Protein AF-A0A7X6N1G1-F1 (afdb_monomer_lite)

InterPro domains:
  IPR012823 Flagellar export FliJ [PF02050] (6-142)
  IPR053716 Flagellar assembly and chemotaxis effector [G3DSA:1.10.287.1700] (1-142)

Foldseek 3Di:
DDDDDDDPCPVVLVVLVVQLVVLVVQLVVLVVQLVVLVVVLVVLVVVLVVLVVDDDPDPVVVVVSVVVNVVSVVVNVVSVVVSVVSVVSNVVSVVSSVVSVVVSVVVVVVVVVSVVVVVVVVVVVVVVVVVVVVVVVVVVVVVPPD

Secondary structure (DSSP, 8-state):
-PPPP--TTHHHHHHHHHHHHHHHHHHHHHHHHHHHHHHHHHHHHHHHHHHHHS----HHHHHHHHHHHHHHHHHHHHHHHHHHHHHHHHHHHHHHHHHHHHHHHHHHHHHHHHHHHHHHHHHHHHHHHHHHHHHHHHHHHHHT--

Organism: NCBI:txid1070421

Radius of gyration: 34.79 Å; chains: 1; bounding box: 77×27×103 Å

pLDDT: mean 90.86, std 9.77, range [42.62, 98.31]

Sequence (146 aa):
MMQKFKFELASLLEFRQQEEQNAKQAYALAQQAVIQADRATTELLNEKHAIFEYASKSVELLQAQRRYLIDIENQLTTLGLQKRQRELAVKEAQQVLRNTQQARQVIEKLYAKKFAEYQAEVKRTEQIFLDEVGTQNYLRRQVGSY

Structure (mmCIF, N/CA/C/O backbone):
data_AF-A0A7X6N1G1-F1
#
_entry.id   AF-A0A7X6N1G1-F1
#
loop_
_atom_site.group_PDB
_atom_site.id
_atom_site.type_symbol
_atom_site.label_atom_id
_atom_site.label_alt_id
_atom_site.label_comp_id
_atom_site.label_asym_id
_atom_site.label_entity_id
_atom_site.label_seq_id
_atom_site.pdbx_PDB_ins_code
_atom_site.Cartn_x
_atom_site.Cartn_y
_atom_site.Cartn_z
_atom_site.occupancy
_atom_site.B_iso_or_equiv
_atom_site.auth_seq_id
_atom_site.auth_comp_id
_atom_site.auth_asym_id
_atom_site.auth_atom_id
_atom_site.pdbx_PDB_model_num
ATOM 1 N N . MET A 1 1 ? -37.735 -2.750 29.585 1.00 49.38 1 MET A N 1
ATOM 2 C CA . MET A 1 1 ? -36.841 -3.242 28.511 1.00 49.38 1 MET A CA 1
ATOM 3 C C . MET A 1 1 ? -35.625 -2.331 28.483 1.00 49.38 1 MET A C 1
ATOM 5 O O . MET A 1 1 ? -35.818 -1.128 28.360 1.00 49.38 1 MET A O 1
ATOM 9 N N . MET A 1 2 ? -34.413 -2.855 28.678 1.00 63.66 2 MET A N 1
ATOM 10 C CA . MET A 1 2 ? -33.197 -2.037 28.591 1.00 63.66 2 MET A CA 1
ATOM 11 C C . MET A 1 2 ? -33.003 -1.484 27.181 1.00 63.66 2 MET A C 1
ATOM 13 O O . MET A 1 2 ? -33.290 -2.165 26.194 1.00 63.66 2 MET A O 1
ATOM 17 N N . GLN A 1 3 ? -32.502 -0.254 27.087 1.00 72.25 3 GLN A N 1
ATOM 18 C CA . GLN A 1 3 ? -32.135 0.329 25.802 1.00 72.25 3 GLN A CA 1
ATOM 19 C C . GLN A 1 3 ? -30.929 -0.415 25.219 1.00 72.25 3 GLN A C 1
ATOM 21 O O . GLN A 1 3 ? -29.972 -0.722 25.930 1.00 72.25 3 GLN A O 1
ATOM 26 N N . LYS A 1 4 ? -30.982 -0.712 23.917 1.00 83.25 4 LYS A N 1
ATOM 27 C CA . LYS A 1 4 ? -29.862 -1.306 23.176 1.00 83.25 4 LYS A CA 1
ATOM 28 C C . LYS A 1 4 ? -28.694 -0.318 23.129 1.00 83.25 4 LYS A C 1
ATOM 30 O O . LYS A 1 4 ? -28.918 0.885 23.004 1.00 83.25 4 LYS A O 1
ATOM 35 N N . PHE A 1 5 ? -27.464 -0.824 23.179 1.00 88.62 5 PHE A N 1
ATOM 36 C CA . PHE A 1 5 ? -26.272 0.002 22.997 1.00 88.62 5 PHE A CA 1
ATOM 37 C C . PHE A 1 5 ? -26.317 0.737 21.652 1.00 88.62 5 PHE A C 1
ATOM 39 O O . PHE A 1 5 ? -26.502 0.116 20.603 1.00 88.62 5 PHE A O 1
ATOM 46 N N . LYS A 1 6 ? -26.121 2.055 21.684 1.00 88.00 6 LYS A N 1
ATOM 47 C CA . LYS A 1 6 ? -26.006 2.899 20.496 1.00 88.00 6 LYS A CA 1
ATOM 48 C C . LYS A 1 6 ? -24.698 3.668 20.582 1.00 88.00 6 LYS A C 1
ATOM 50 O O . LYS A 1 6 ? -24.497 4.447 21.508 1.00 88.00 6 LYS A O 1
ATOM 55 N N . PHE A 1 7 ? -23.819 3.454 19.610 1.00 92.25 7 PHE A N 1
ATOM 56 C CA . PHE A 1 7 ? -22.577 4.206 19.522 1.00 92.25 7 PHE A CA 1
ATOM 57 C C . PHE A 1 7 ? -22.785 5.469 18.689 1.00 92.25 7 PHE A C 1
ATOM 59 O O . PHE A 1 7 ? -23.120 5.398 17.510 1.00 92.25 7 PHE A O 1
ATOM 66 N N . GLU A 1 8 ? -22.582 6.629 19.305 1.00 91.44 8 GLU A N 1
ATOM 67 C CA . GLU A 1 8 ? -22.826 7.933 18.674 1.00 91.44 8 GLU A CA 1
ATOM 68 C C . GLU A 1 8 ? -21.919 8.189 17.465 1.00 91.44 8 GLU A C 1
ATOM 70 O O . GLU A 1 8 ? -22.325 8.855 16.518 1.00 91.44 8 GLU A O 1
ATOM 75 N N . LEU A 1 9 ? -20.717 7.605 17.458 1.00 93.38 9 LEU A N 1
ATOM 76 C CA . LEU A 1 9 ? -19.734 7.753 16.383 1.00 93.38 9 LEU A CA 1
ATOM 77 C C . LEU A 1 9 ? -19.744 6.570 15.398 1.00 93.38 9 LEU A C 1
ATOM 79 O O . LEU A 1 9 ? -18.741 6.324 14.732 1.00 93.38 9 LEU A O 1
ATOM 83 N N . ALA A 1 10 ? -20.847 5.818 15.303 1.00 92.25 10 ALA A N 1
ATOM 84 C CA . ALA A 1 10 ? -20.944 4.663 14.403 1.00 92.25 10 ALA A CA 1
ATOM 85 C C . ALA A 1 10 ? -20.754 5.052 12.927 1.00 92.25 10 ALA A C 1
ATOM 87 O O . ALA A 1 10 ? -19.933 4.451 12.241 1.00 92.25 10 ALA A O 1
ATOM 88 N N . SER A 1 11 ? -21.416 6.118 12.470 1.00 94.75 11 SER A N 1
ATOM 89 C CA . SER A 1 11 ? -21.263 6.630 11.100 1.00 94.75 11 SER A CA 1
ATOM 90 C C . SER A 1 11 ? -19.839 7.112 10.810 1.00 94.75 11 SER A C 1
ATOM 92 O O . SER A 1 11 ? -19.311 6.903 9.720 1.00 94.75 11 SER A O 1
ATOM 94 N N . LEU A 1 12 ? -19.183 7.725 11.799 1.00 95.00 12 LEU A N 1
ATOM 95 C CA . LEU A 1 12 ? -17.785 8.130 11.682 1.00 95.00 12 LEU A CA 1
ATOM 96 C C . LEU A 1 12 ? -16.860 6.910 11.585 1.00 95.00 12 LEU A C 1
ATOM 98 O O . LEU A 1 12 ? -15.915 6.933 10.803 1.00 95.00 12 LEU A O 1
ATOM 102 N N . LEU A 1 13 ? -17.119 5.850 12.354 1.00 94.12 13 LEU A N 1
ATOM 103 C CA . LEU A 1 13 ? -16.348 4.609 12.283 1.00 94.12 13 LEU A CA 1
ATOM 104 C C . LEU A 1 13 ? -16.464 3.957 10.899 1.00 94.12 13 LEU A C 1
ATOM 106 O O . LEU A 1 13 ? -15.439 3.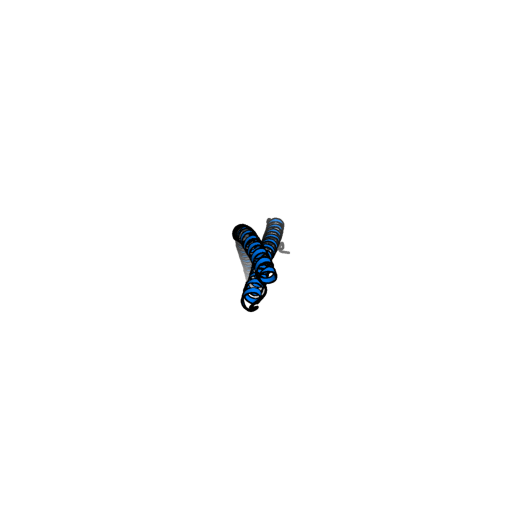607 10.317 1.00 94.12 13 LEU A O 1
ATOM 110 N N . GLU A 1 14 ? -17.67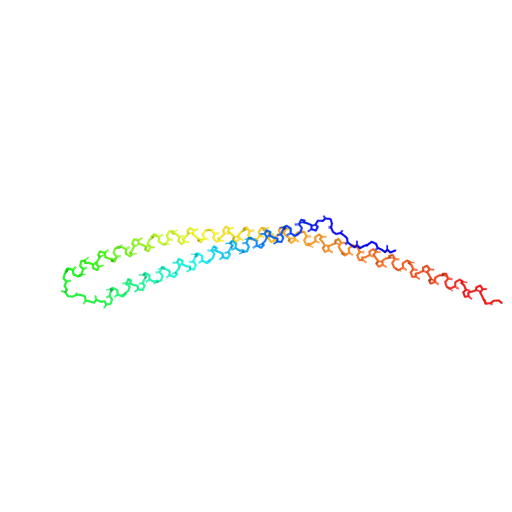9 3.856 10.358 1.00 95.38 14 GLU A N 1
ATOM 111 C CA . GLU A 1 14 ? -17.931 3.344 9.003 1.00 95.38 14 GLU A CA 1
ATOM 112 C C . GLU A 1 14 ? -17.196 4.174 7.945 1.00 95.38 14 GLU A C 1
ATOM 114 O O . GLU A 1 14 ? -16.494 3.630 7.092 1.00 95.38 14 GLU A O 1
ATOM 119 N N . PHE A 1 15 ? -17.271 5.504 8.044 1.00 96.56 15 PHE A N 1
ATOM 120 C CA . PHE A 1 15 ? -16.539 6.395 7.150 1.00 96.56 15 PHE A CA 1
ATOM 121 C C . PHE A 1 15 ? -15.021 6.155 7.210 1.00 96.56 15 PHE A C 1
ATOM 123 O O . PHE A 1 15 ? -14.376 6.014 6.172 1.00 96.56 15 PHE A O 1
ATOM 130 N N . ARG A 1 16 ? -14.438 6.028 8.412 1.00 95.56 16 ARG A N 1
ATOM 131 C CA . ARG A 1 16 ? -12.998 5.746 8.575 1.00 95.56 16 ARG A CA 1
ATOM 132 C C . ARG A 1 16 ? -12.597 4.369 8.045 1.00 95.56 16 ARG A C 1
ATOM 134 O O . ARG A 1 16 ? -11.495 4.224 7.521 1.00 95.56 16 ARG A O 1
ATOM 141 N N . GLN A 1 17 ? -13.467 3.367 8.160 1.00 95.88 17 GLN A N 1
ATOM 142 C CA . GLN A 1 17 ? -13.246 2.050 7.555 1.00 95.88 17 GLN A CA 1
ATOM 143 C C . GLN A 1 17 ? -13.213 2.141 6.025 1.00 95.88 17 GLN A C 1
ATOM 145 O O . GLN A 1 17 ? -12.332 1.552 5.395 1.00 95.88 17 GLN A O 1
ATOM 150 N N . GLN A 1 18 ? -14.116 2.923 5.430 1.00 97.38 18 GLN A N 1
ATOM 151 C CA . GLN A 1 18 ? -14.118 3.157 3.989 1.00 97.38 18 GLN A CA 1
ATOM 152 C C . GLN A 1 18 ? -12.865 3.916 3.528 1.00 97.38 18 GLN A C 1
ATOM 154 O O . GLN A 1 18 ? -12.265 3.550 2.517 1.00 97.38 18 GLN A O 1
ATOM 159 N N . GLU A 1 19 ? -12.427 4.938 4.269 1.00 97.25 19 GLU A N 1
ATOM 160 C CA . GLU A 1 19 ? -11.179 5.653 3.972 1.00 97.25 19 GLU A CA 1
ATOM 161 C C . GLU A 1 19 ? -9.956 4.730 4.013 1.00 97.25 19 GLU A C 1
ATOM 163 O O . GLU A 1 19 ? -9.126 4.774 3.103 1.00 97.25 19 GLU A O 1
ATOM 168 N N . GLU A 1 20 ? -9.852 3.861 5.024 1.00 97.31 20 GLU A N 1
ATOM 169 C CA . GLU A 1 20 ? -8.780 2.863 5.088 1.00 97.31 20 GLU A CA 1
ATOM 170 C C . GLU A 1 20 ? -8.831 1.924 3.875 1.00 97.31 20 GLU A C 1
ATOM 172 O O . GLU A 1 20 ? -7.795 1.614 3.282 1.00 97.31 20 GLU A O 1
ATOM 177 N N . GLN A 1 21 ? -10.025 1.479 3.477 1.00 97.75 21 GLN A N 1
ATOM 178 C CA . GLN A 1 21 ? -10.183 0.590 2.330 1.00 97.75 21 GLN A CA 1
ATOM 179 C C . GLN A 1 21 ? -9.740 1.259 1.022 1.00 97.75 21 GLN A C 1
ATOM 181 O O . GLN A 1 21 ? -9.013 0.648 0.235 1.00 97.75 21 GLN A O 1
ATOM 186 N N . ASN A 1 22 ? -10.099 2.526 0.820 1.00 97.56 22 ASN A N 1
ATOM 187 C CA . ASN A 1 22 ? -9.649 3.308 -0.329 1.00 97.56 22 ASN A CA 1
ATOM 188 C C . ASN A 1 22 ? -8.119 3.483 -0.315 1.00 97.56 22 ASN A C 1
ATOM 190 O O . ASN A 1 22 ? -7.461 3.311 -1.343 1.00 97.56 22 ASN A O 1
ATOM 194 N N . ALA A 1 23 ? -7.526 3.751 0.854 1.00 97.62 23 ALA A N 1
ATOM 195 C CA . ALA A 1 23 ? -6.076 3.872 1.000 1.00 97.62 23 ALA A CA 1
ATOM 196 C C . ALA A 1 23 ? -5.342 2.548 0.714 1.00 97.62 23 ALA A C 1
ATOM 198 O O . ALA A 1 23 ? -4.287 2.555 0.076 1.00 97.62 23 ALA A O 1
ATOM 199 N N . LYS A 1 24 ? -5.907 1.399 1.116 1.00 98.06 24 LYS A N 1
ATOM 200 C CA . LYS A 1 24 ? -5.375 0.067 0.768 1.00 98.06 24 LYS A CA 1
ATOM 201 C C . LYS A 1 24 ? -5.366 -0.160 -0.736 1.00 98.06 24 LYS A C 1
ATOM 203 O O . LYS A 1 24 ? -4.364 -0.631 -1.269 1.00 98.06 24 LYS A O 1
ATOM 208 N N . GLN A 1 25 ? -6.462 0.181 -1.412 1.00 98.06 25 GLN A N 1
ATOM 209 C CA . GLN A 1 25 ? -6.560 0.060 -2.866 1.00 98.06 25 GLN A CA 1
ATOM 210 C C . GLN A 1 25 ? -5.531 0.951 -3.566 1.00 98.06 25 GLN A C 1
ATOM 212 O O . GLN A 1 25 ? -4.792 0.467 -4.419 1.00 98.06 25 GLN A O 1
ATOM 217 N N . ALA A 1 26 ? -5.413 2.217 -3.158 1.00 97.69 26 ALA A N 1
ATOM 218 C CA . ALA A 1 26 ? -4.421 3.139 -3.708 1.00 97.69 26 ALA A CA 1
ATOM 219 C C . ALA A 1 26 ? -2.983 2.620 -3.520 1.00 97.69 26 ALA A C 1
ATOM 221 O O . ALA A 1 26 ? -2.188 2.623 -4.460 1.00 97.69 26 ALA A O 1
ATOM 222 N N . TYR A 1 27 ? -2.661 2.104 -2.331 1.00 98.31 27 TYR A N 1
ATOM 223 C CA . TYR A 1 27 ? -1.356 1.507 -2.045 1.00 98.31 27 TYR A CA 1
ATOM 224 C C . TYR A 1 27 ? -1.077 0.252 -2.888 1.00 98.31 27 TYR A C 1
ATOM 226 O O . TYR A 1 27 ? 0.040 0.066 -3.374 1.00 98.31 27 TYR A O 1
ATOM 234 N N . ALA A 1 28 ? -2.080 -0.605 -3.097 1.00 97.94 28 ALA A N 1
ATOM 235 C CA . ALA A 1 28 ? -1.952 -1.783 -3.952 1.00 97.94 28 ALA A CA 1
ATOM 236 C C . ALA A 1 28 ? -1.697 -1.402 -5.421 1.00 97.94 28 ALA A C 1
ATOM 238 O O . ALA A 1 28 ? -0.789 -1.951 -6.046 1.00 97.94 28 ALA A O 1
ATOM 239 N N . LEU A 1 29 ? -2.435 -0.420 -5.950 1.00 97.94 29 LEU A N 1
ATOM 240 C CA . LEU A 1 29 ? -2.245 0.088 -7.312 1.00 97.94 29 LEU A CA 1
ATOM 241 C C . LEU A 1 29 ? -0.851 0.702 -7.503 1.00 97.94 29 LEU A C 1
ATOM 243 O O . LEU A 1 29 ? -0.186 0.425 -8.501 1.00 97.94 29 LEU A O 1
ATOM 247 N N . ALA A 1 30 ? -0.375 1.480 -6.528 1.00 97.31 30 ALA A N 1
ATOM 248 C CA . ALA A 1 30 ? 0.965 2.061 -6.573 1.00 97.31 30 ALA A CA 1
ATOM 249 C C . ALA A 1 30 ? 2.057 0.975 -6.604 1.00 97.31 30 ALA A C 1
ATOM 251 O O . ALA A 1 30 ? 2.986 1.052 -7.409 1.00 97.31 30 ALA A O 1
ATOM 252 N N . GLN A 1 31 ? 1.928 -0.074 -5.783 1.00 97.69 31 GLN A N 1
ATOM 253 C CA . GLN A 1 31 ? 2.862 -1.207 -5.805 1.00 97.69 31 GLN A CA 1
ATOM 254 C C . GLN A 1 31 ? 2.829 -1.952 -7.139 1.00 97.69 31 GLN A C 1
ATOM 256 O O . GLN A 1 31 ? 3.879 -2.284 -7.688 1.00 97.69 31 GLN A O 1
ATOM 261 N N . GLN A 1 32 ? 1.636 -2.183 -7.691 1.00 97.62 32 GLN A N 1
ATOM 262 C CA . GLN A 1 32 ? 1.490 -2.835 -8.989 1.00 97.62 32 GLN A CA 1
ATOM 263 C C . GLN A 1 32 ? 2.199 -2.045 -10.097 1.00 97.62 32 GLN A C 1
ATOM 265 O O . GLN A 1 32 ? 2.853 -2.646 -10.949 1.00 97.62 32 GLN A O 1
ATOM 270 N N . ALA A 1 33 ? 2.139 -0.713 -10.059 1.00 95.94 33 ALA A N 1
ATOM 271 C CA . ALA A 1 33 ? 2.830 0.139 -11.022 1.00 95.94 33 ALA A CA 1
ATOM 272 C C . ALA A 1 33 ? 4.365 0.014 -10.943 1.00 95.94 33 ALA A C 1
ATOM 274 O O . ALA A 1 33 ? 5.033 0.079 -11.980 1.00 95.94 33 ALA A O 1
ATOM 275 N N . VAL A 1 34 ? 4.935 -0.179 -9.746 1.00 97.12 34 VAL A N 1
ATOM 276 C CA . VAL A 1 34 ? 6.376 -0.456 -9.573 1.00 97.12 34 VAL A CA 1
ATOM 277 C C . VAL A 1 34 ? 6.728 -1.832 -10.132 1.00 97.12 34 VAL A C 1
ATOM 279 O O . VAL A 1 34 ? 7.644 -1.937 -10.940 1.00 97.12 34 VAL A O 1
ATOM 282 N N . ILE A 1 35 ? 5.943 -2.863 -9.805 1.00 96.44 35 ILE A N 1
ATOM 283 C CA . ILE A 1 35 ? 6.153 -4.228 -10.319 1.00 96.44 35 ILE A CA 1
ATOM 284 C C . ILE A 1 35 ? 6.115 -4.254 -11.853 1.00 96.44 35 ILE A C 1
ATOM 286 O O . ILE A 1 35 ? 6.922 -4.928 -12.489 1.00 96.44 35 ILE A O 1
ATOM 290 N N . GLN A 1 36 ? 5.190 -3.517 -12.469 1.00 95.25 36 GLN A N 1
ATOM 291 C CA . GLN A 1 36 ? 5.123 -3.396 -13.927 1.00 95.25 36 GLN A CA 1
ATOM 292 C C . GLN A 1 36 ? 6.350 -2.686 -14.512 1.00 95.25 36 GLN A C 1
ATOM 294 O O . GLN A 1 36 ? 6.843 -3.106 -15.555 1.00 95.25 36 GLN A O 1
ATOM 299 N N . ALA A 1 37 ? 6.863 -1.644 -13.846 1.00 94.12 37 ALA A N 1
ATOM 300 C CA . ALA A 1 37 ? 8.100 -0.984 -14.272 1.00 94.12 37 ALA A CA 1
ATOM 301 C C . ALA A 1 37 ? 9.308 -1.928 -14.184 1.00 94.12 37 ALA A C 1
ATOM 303 O O . ALA A 1 37 ? 10.147 -1.933 -15.084 1.00 94.12 37 ALA A O 1
ATOM 304 N N . ASP A 1 38 ? 9.378 -2.746 -13.132 1.00 94.94 38 ASP A N 1
ATOM 305 C CA . ASP A 1 38 ? 10.438 -3.741 -12.961 1.00 94.94 38 ASP A CA 1
ATOM 306 C C . ASP A 1 38 ? 10.412 -4.790 -14.063 1.00 94.94 38 ASP A C 1
ATOM 308 O O . ASP A 1 38 ? 11.446 -5.063 -14.664 1.00 94.94 38 ASP A O 1
ATOM 312 N N . ARG A 1 39 ? 9.225 -5.310 -14.395 1.00 96.06 39 ARG A N 1
ATOM 313 C CA . ARG A 1 39 ? 9.061 -6.258 -15.504 1.00 96.06 39 ARG A CA 1
ATOM 314 C C . ARG A 1 39 ? 9.523 -5.666 -16.832 1.00 96.06 39 ARG A C 1
ATOM 316 O O . ARG A 1 39 ? 10.353 -6.281 -17.490 1.00 96.06 39 ARG A O 1
ATOM 323 N N . ALA A 1 40 ? 9.071 -4.458 -17.171 1.00 94.81 40 ALA A N 1
ATOM 324 C CA . ALA A 1 40 ? 9.488 -3.781 -18.402 1.00 94.81 40 ALA A CA 1
ATOM 325 C C . ALA A 1 40 ? 11.010 -3.542 -18.447 1.00 94.81 40 ALA A C 1
ATOM 327 O O . ALA A 1 40 ? 11.648 -3.710 -19.482 1.00 94.81 40 ALA A O 1
ATOM 328 N N . THR A 1 41 ? 11.612 -3.196 -17.304 1.00 95.38 41 THR A N 1
ATOM 329 C CA . THR A 1 41 ? 13.069 -3.037 -17.190 1.00 95.38 41 THR A CA 1
ATOM 330 C C . THR A 1 41 ? 13.788 -4.366 -17.423 1.00 95.38 41 THR A C 1
ATOM 332 O O . THR A 1 41 ? 14.772 -4.413 -18.157 1.00 95.38 41 THR A O 1
ATOM 335 N N . THR A 1 42 ? 13.306 -5.458 -16.824 1.00 96.19 42 THR A N 1
ATOM 336 C CA . THR A 1 42 ? 13.869 -6.799 -17.023 1.00 96.19 42 THR A CA 1
ATOM 337 C C . THR A 1 42 ? 13.749 -7.259 -18.475 1.00 96.19 42 THR A C 1
ATOM 339 O O . THR A 1 42 ? 14.709 -7.806 -19.010 1.00 96.19 42 THR A O 1
ATOM 342 N N . GLU A 1 43 ? 12.613 -7.016 -19.127 1.00 95.94 43 GLU A N 1
ATOM 343 C CA . GLU A 1 43 ? 12.398 -7.350 -20.540 1.00 95.94 43 GLU A CA 1
ATOM 344 C C . GLU A 1 43 ? 13.411 -6.637 -21.447 1.00 95.94 43 GLU A C 1
ATOM 346 O O . GLU A 1 43 ? 14.100 -7.300 -22.222 1.00 95.94 43 GLU A O 1
ATOM 351 N N . LEU A 1 44 ? 13.598 -5.323 -21.276 1.00 94.94 44 LEU A N 1
ATOM 352 C CA . LEU A 1 44 ? 14.587 -4.554 -22.043 1.00 94.94 44 LEU A CA 1
ATOM 353 C C . LEU A 1 44 ? 16.034 -4.969 -21.757 1.00 94.94 44 LEU A C 1
ATOM 355 O O . LEU A 1 44 ? 16.872 -4.963 -22.657 1.00 94.94 44 LEU A O 1
ATOM 359 N N . LEU A 1 45 ? 16.354 -5.341 -20.514 1.00 94.44 45 LEU A N 1
ATOM 360 C CA . LEU A 1 45 ? 17.680 -5.865 -20.180 1.00 94.44 45 LEU A CA 1
ATOM 361 C C . LEU A 1 45 ? 17.936 -7.213 -20.861 1.00 94.44 45 LEU A C 1
ATOM 363 O O . LEU A 1 45 ? 19.013 -7.415 -21.419 1.00 94.44 45 LEU A O 1
ATOM 367 N N . ASN A 1 46 ? 16.952 -8.112 -20.864 1.00 94.69 46 ASN A N 1
ATOM 368 C CA . ASN A 1 46 ? 17.058 -9.391 -21.565 1.00 94.69 46 ASN A CA 1
ATOM 369 C C . ASN A 1 46 ? 17.230 -9.186 -23.073 1.00 94.69 46 ASN A C 1
ATOM 371 O O . ASN A 1 46 ? 18.072 -9.833 -23.691 1.00 94.69 46 ASN A O 1
ATOM 375 N N . GLU A 1 47 ? 16.485 -8.251 -23.658 1.00 93.12 47 GLU A N 1
ATOM 376 C CA . GLU A 1 47 ? 16.626 -7.891 -25.066 1.00 93.12 47 GLU A CA 1
ATOM 377 C C . GLU A 1 47 ? 18.017 -7.325 -25.380 1.00 93.12 47 GLU A C 1
ATOM 379 O O . GLU A 1 47 ? 18.674 -7.759 -26.328 1.00 93.12 47 GLU A O 1
ATOM 384 N N . LYS A 1 48 ? 18.520 -6.422 -24.532 1.00 91.94 48 LYS A N 1
ATOM 385 C CA . LYS A 1 48 ? 19.892 -5.912 -24.616 1.00 91.94 48 LYS A CA 1
ATOM 386 C C . LYS A 1 48 ? 20.916 -7.046 -24.602 1.00 91.94 48 LYS A C 1
ATOM 388 O O . LYS A 1 48 ? 21.839 -7.037 -25.414 1.00 91.94 48 LYS A O 1
ATOM 393 N N . HIS A 1 49 ? 20.762 -8.017 -23.701 1.00 90.19 49 HIS A N 1
ATOM 394 C CA . HIS A 1 49 ? 21.641 -9.184 -23.631 1.00 90.19 49 HIS A CA 1
ATOM 395 C C . HIS A 1 49 ? 21.579 -10.031 -24.908 1.00 90.19 49 HIS A C 1
ATOM 397 O O . HIS A 1 49 ? 22.630 -10.366 -25.452 1.00 90.19 49 HIS A O 1
ATOM 403 N N . ALA A 1 50 ? 20.384 -10.284 -25.446 1.00 89.44 50 ALA A N 1
ATOM 404 C CA . ALA A 1 50 ? 20.205 -11.053 -26.678 1.00 89.44 50 ALA A CA 1
ATOM 405 C C . ALA A 1 50 ? 20.908 -10.413 -27.892 1.00 89.44 50 ALA A C 1
ATOM 407 O O . ALA A 1 50 ? 21.458 -11.118 -28.738 1.00 89.44 50 ALA A O 1
ATOM 408 N N . ILE A 1 51 ? 20.955 -9.077 -27.969 1.00 87.06 51 ILE A N 1
ATOM 409 C CA . ILE A 1 51 ? 21.692 -8.370 -29.032 1.00 87.06 51 ILE A CA 1
ATOM 410 C C . ILE A 1 51 ? 23.196 -8.647 -28.942 1.00 87.06 51 ILE A C 1
ATOM 412 O O . ILE A 1 51 ? 23.844 -8.823 -29.974 1.00 87.06 51 ILE A O 1
ATOM 416 N N . PHE A 1 52 ? 23.756 -8.701 -27.729 1.00 80.94 52 PHE A N 1
ATOM 417 C CA . PHE A 1 52 ? 25.177 -8.996 -27.523 1.00 80.94 52 PHE A CA 1
ATOM 418 C C . PHE A 1 52 ? 25.538 -10.456 -27.813 1.00 80.94 52 PHE A C 1
ATOM 420 O O . PHE A 1 52 ? 26.666 -10.724 -28.223 1.00 80.94 52 PHE A O 1
ATOM 427 N N . GLU A 1 53 ? 24.605 -11.392 -27.638 1.00 82.69 53 GLU A N 1
ATOM 428 C CA . GLU A 1 53 ? 24.815 -12.804 -27.981 1.00 82.69 53 GLU A CA 1
ATOM 429 C C . GLU A 1 53 ? 24.895 -13.037 -29.502 1.00 82.69 53 GLU A C 1
ATOM 431 O O . GLU A 1 53 ? 25.491 -14.017 -29.956 1.00 82.69 53 GLU A O 1
ATOM 436 N N . TYR A 1 54 ? 24.358 -12.117 -30.312 1.00 76.50 54 TYR A N 1
ATOM 437 C CA . TYR A 1 54 ? 24.342 -12.235 -31.768 1.00 76.50 54 TYR A CA 1
ATOM 438 C C . TYR A 1 54 ? 25.556 -11.556 -32.426 1.00 76.50 54 TYR A C 1
ATOM 440 O O . TYR A 1 54 ? 25.546 -10.365 -32.754 1.00 76.50 54 TYR A O 1
ATOM 448 N N . ALA A 1 55 ? 26.615 -12.331 -32.678 1.00 68.31 55 ALA A N 1
ATOM 449 C CA . ALA A 1 55 ? 27.812 -11.847 -33.366 1.00 68.31 55 ALA A CA 1
ATOM 450 C C . ALA A 1 55 ? 27.560 -11.624 -34.874 1.00 68.31 55 ALA A C 1
ATOM 452 O O . ALA A 1 55 ? 27.577 -12.560 -35.677 1.00 68.31 55 ALA A O 1
ATOM 453 N N . SER A 1 56 ? 27.359 -10.366 -35.277 1.00 73.44 56 SER A N 1
ATOM 454 C CA . SER A 1 56 ? 27.281 -9.977 -36.689 1.00 73.44 56 SER A CA 1
ATOM 455 C C . SER A 1 56 ? 28.670 -9.841 -37.324 1.00 73.44 56 SER A C 1
ATOM 457 O O . SER A 1 56 ? 29.572 -9.233 -36.752 1.00 73.44 56 SER A O 1
ATOM 459 N N . LYS A 1 57 ? 28.820 -10.335 -38.560 1.00 76.38 57 LYS A N 1
ATOM 460 C CA . LYS A 1 57 ? 30.015 -10.120 -39.399 1.00 76.38 57 LYS A CA 1
ATOM 461 C C . LYS A 1 57 ? 29.884 -8.927 -40.359 1.00 76.38 57 LYS A C 1
ATOM 463 O O . LYS A 1 57 ? 30.869 -8.560 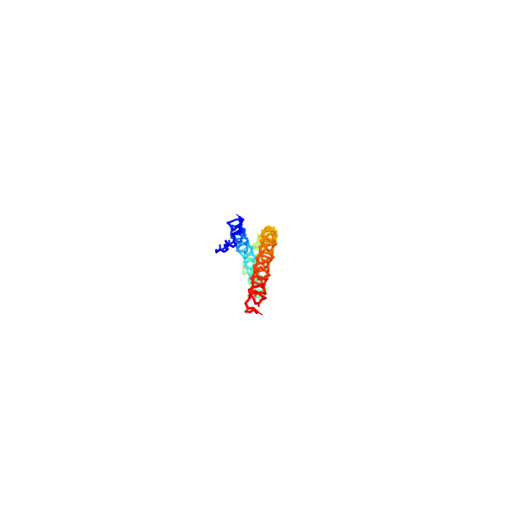-40.991 1.00 76.38 57 LYS A O 1
ATOM 468 N N . SER A 1 58 ? 28.693 -8.330 -40.486 1.00 88.44 58 SER A N 1
ATOM 469 C CA . SER A 1 58 ? 28.452 -7.163 -41.350 1.00 88.44 58 SER A CA 1
ATOM 470 C C . SER A 1 58 ? 28.547 -5.859 -40.557 1.00 88.44 58 SER A C 1
ATOM 472 O O . SER A 1 58 ? 27.920 -5.715 -39.505 1.00 88.44 58 SER A O 1
ATOM 474 N N . VAL A 1 59 ? 29.290 -4.892 -41.104 1.00 85.19 59 VAL A N 1
ATOM 475 C CA . VAL A 1 59 ? 29.448 -3.539 -40.544 1.00 85.19 59 VAL A CA 1
ATOM 476 C C . VAL A 1 59 ? 28.109 -2.801 -40.471 1.00 85.19 59 VAL A C 1
ATOM 478 O O . VAL A 1 59 ? 27.839 -2.133 -39.478 1.00 85.19 59 VAL A O 1
ATOM 481 N N . GLU A 1 60 ? 27.247 -2.944 -41.478 1.00 86.31 60 GLU A N 1
ATOM 482 C CA . GLU A 1 60 ? 25.926 -2.296 -41.515 1.00 86.31 60 GLU A CA 1
ATOM 483 C C . GLU A 1 60 ? 25.026 -2.823 -40.395 1.00 86.31 60 GLU A C 1
ATOM 485 O O . GLU A 1 60 ? 24.390 -2.051 -39.674 1.00 86.31 60 GLU A O 1
ATOM 490 N N . LEU A 1 61 ? 25.036 -4.143 -40.191 1.00 85.62 61 LEU A N 1
ATOM 491 C CA . LEU A 1 61 ? 24.271 -4.786 -39.128 1.00 85.62 61 LEU A CA 1
ATOM 492 C C . LEU A 1 61 ? 24.821 -4.415 -37.740 1.00 85.62 61 LEU A C 1
ATOM 494 O O . LEU A 1 61 ? 24.037 -4.130 -36.839 1.00 85.62 61 LEU A O 1
ATOM 498 N N . LEU A 1 62 ? 26.145 -4.307 -37.581 1.00 86.31 62 LEU A N 1
ATOM 499 C CA . LEU A 1 62 ? 26.765 -3.806 -36.345 1.00 86.31 62 LEU A CA 1
ATOM 500 C C . LEU A 1 62 ? 26.374 -2.346 -36.050 1.00 86.31 62 LEU A C 1
ATOM 502 O O . LEU A 1 62 ? 26.128 -1.983 -34.898 1.00 86.31 62 LEU A O 1
ATOM 506 N N . GLN A 1 63 ? 26.280 -1.492 -37.074 1.00 88.88 63 GLN A N 1
ATOM 507 C CA . GLN A 1 63 ? 25.820 -0.109 -36.911 1.00 88.88 63 GLN A CA 1
ATOM 508 C C . GLN A 1 63 ? 24.343 -0.038 -36.506 1.00 88.88 63 GLN A C 1
ATOM 510 O O . GLN A 1 63 ? 23.993 0.764 -35.637 1.00 88.88 63 GLN A O 1
ATOM 515 N N . ALA A 1 64 ? 23.489 -0.876 -37.100 1.00 88.75 64 ALA A N 1
ATOM 516 C CA . ALA A 1 64 ? 22.083 -0.984 -36.722 1.00 88.75 64 ALA A CA 1
ATOM 517 C C . ALA A 1 64 ? 21.925 -1.466 -35.269 1.00 88.75 64 ALA A C 1
ATOM 519 O O . ALA A 1 64 ? 21.227 -0.818 -34.490 1.00 88.75 64 ALA A O 1
ATOM 520 N N . GLN A 1 65 ? 22.653 -2.517 -34.872 1.00 89.19 65 GLN A N 1
ATOM 521 C CA . GLN A 1 65 ? 22.693 -3.011 -33.490 1.00 89.19 65 GLN A CA 1
ATOM 522 C C . GLN A 1 65 ? 23.141 -1.919 -32.513 1.00 89.19 65 GLN A C 1
ATOM 524 O O . GLN A 1 65 ? 22.500 -1.712 -31.487 1.00 89.19 65 GLN A O 1
ATOM 529 N N . ARG A 1 66 ? 24.194 -1.158 -32.841 1.00 89.81 66 ARG A N 1
ATOM 530 C CA . ARG A 1 66 ? 24.658 -0.044 -32.000 1.00 89.81 66 ARG A CA 1
ATOM 531 C C . ARG A 1 66 ? 23.580 1.022 -31.801 1.00 89.81 66 ARG A C 1
ATOM 533 O O . ARG A 1 66 ? 23.409 1.497 -30.683 1.00 89.81 66 ARG A O 1
ATOM 540 N N . ARG A 1 67 ? 22.876 1.422 -32.866 1.00 92.12 67 ARG A N 1
ATOM 541 C CA . ARG A 1 67 ? 21.781 2.405 -32.768 1.00 92.12 67 ARG A CA 1
ATOM 542 C C . ARG A 1 67 ? 20.652 1.879 -31.892 1.00 92.12 67 ARG A C 1
ATOM 544 O O . ARG A 1 67 ? 20.153 2.621 -31.055 1.00 92.12 67 ARG A O 1
ATOM 551 N N . TYR A 1 68 ? 20.304 0.607 -32.056 1.00 92.75 68 TYR A N 1
ATOM 552 C CA . TYR A 1 68 ? 19.264 -0.023 -31.258 1.00 92.75 68 TYR A CA 1
ATOM 553 C C . TYR A 1 68 ? 19.644 -0.128 -29.775 1.00 92.75 68 TYR A C 1
ATOM 555 O O . TYR A 1 68 ? 18.851 0.219 -28.910 1.00 92.75 68 TYR A O 1
ATOM 563 N N . LEU A 1 69 ? 20.895 -0.485 -29.468 1.00 93.12 69 LEU A N 1
ATOM 564 C CA . LEU A 1 69 ? 21.409 -0.485 -28.096 1.00 93.12 69 LEU A CA 1
ATOM 565 C C . LEU A 1 69 ? 21.348 0.904 -27.451 1.00 93.12 69 LEU A C 1
ATOM 567 O O . LEU A 1 69 ? 20.988 1.010 -26.284 1.00 93.12 69 LEU A O 1
ATOM 571 N N . ILE A 1 70 ? 21.670 1.968 -28.196 1.00 94.69 70 ILE A N 1
ATOM 572 C CA . ILE A 1 70 ? 21.533 3.347 -27.698 1.00 94.69 70 ILE A CA 1
ATOM 573 C C . ILE A 1 70 ? 20.069 3.660 -27.367 1.00 94.69 70 ILE A C 1
ATOM 575 O O . ILE A 1 70 ? 19.801 4.284 -26.342 1.00 94.69 70 ILE A O 1
ATOM 579 N N . ASP A 1 71 ? 19.128 3.222 -28.204 1.00 95.44 71 ASP A N 1
ATOM 580 C CA . ASP A 1 71 ? 17.703 3.413 -27.939 1.00 95.44 71 ASP A CA 1
ATOM 581 C C . ASP A 1 71 ? 17.254 2.665 -26.676 1.00 95.44 71 ASP A C 1
ATOM 583 O O . ASP A 1 71 ? 16.640 3.268 -25.797 1.00 95.44 71 ASP A O 1
ATOM 587 N N . ILE A 1 72 ? 17.662 1.402 -26.512 1.00 95.00 72 ILE A N 1
ATOM 588 C CA . ILE A 1 72 ? 17.387 0.627 -25.294 1.00 95.00 72 ILE A CA 1
ATOM 589 C C . ILE A 1 72 ? 17.952 1.327 -24.048 1.00 95.00 72 ILE A C 1
ATOM 591 O O . ILE A 1 72 ? 17.259 1.424 -23.038 1.00 95.00 72 ILE A O 1
ATOM 595 N N . GLU A 1 73 ? 19.177 1.856 -24.091 1.00 95.06 73 GLU A N 1
ATOM 596 C CA . GLU A 1 73 ? 19.764 2.590 -22.955 1.00 95.06 73 GLU A CA 1
ATOM 597 C C . GLU A 1 73 ? 18.973 3.859 -22.604 1.00 95.06 73 GLU A C 1
ATOM 599 O O . GLU A 1 73 ? 18.763 4.170 -21.425 1.00 95.06 73 GLU A O 1
ATOM 604 N N . ASN A 1 74 ? 18.486 4.582 -23.616 1.00 96.38 74 ASN A N 1
ATOM 605 C CA . ASN A 1 74 ? 17.620 5.740 -23.404 1.00 96.38 74 ASN A CA 1
ATOM 606 C C . ASN A 1 74 ? 16.297 5.320 -22.750 1.00 96.38 74 ASN A C 1
ATOM 608 O O . ASN A 1 74 ? 15.884 5.925 -21.758 1.00 96.38 74 ASN A O 1
ATOM 612 N N . GLN A 1 75 ? 15.667 4.252 -23.247 1.00 96.25 75 GLN A N 1
ATOM 613 C CA . GLN A 1 75 ? 14.432 3.713 -22.678 1.00 96.25 75 GLN A CA 1
ATOM 614 C C . GLN A 1 75 ? 14.626 3.238 -21.231 1.00 96.25 75 GLN A C 1
ATOM 616 O O . GLN A 1 75 ? 13.824 3.585 -20.361 1.00 96.25 75 GLN A O 1
ATOM 621 N N . LEU A 1 76 ? 15.716 2.520 -20.936 1.00 96.19 76 LEU A N 1
ATOM 622 C CA . LEU A 1 76 ? 16.078 2.092 -19.580 1.00 96.19 76 LEU A CA 1
ATOM 623 C C . LEU A 1 76 ? 16.287 3.289 -18.646 1.00 96.19 76 LEU A C 1
ATOM 625 O O . LEU A 1 76 ? 15.838 3.267 -17.499 1.00 96.19 76 LEU A O 1
ATOM 629 N N . THR A 1 77 ? 16.911 4.362 -19.136 1.00 96.81 77 THR A N 1
ATOM 630 C CA . THR A 1 77 ? 17.082 5.605 -18.372 1.00 96.81 77 THR A CA 1
ATOM 631 C C . THR A 1 77 ? 15.730 6.235 -18.035 1.00 96.81 77 THR A C 1
ATOM 633 O O . THR A 1 77 ? 15.469 6.571 -16.875 1.00 96.81 77 THR A O 1
ATOM 636 N N . THR A 1 78 ? 14.834 6.357 -19.019 1.00 95.94 78 THR A N 1
ATOM 637 C CA . THR A 1 78 ? 13.479 6.885 -18.814 1.00 95.94 78 THR A CA 1
ATOM 638 C C . THR A 1 78 ? 12.670 6.022 -17.847 1.00 95.94 78 THR A C 1
ATOM 640 O O . THR A 1 78 ? 12.066 6.555 -16.914 1.00 95.94 78 THR A O 1
ATOM 643 N N . LEU A 1 79 ? 12.692 4.697 -18.010 1.00 94.62 79 LEU A N 1
ATOM 644 C CA . LEU A 1 79 ? 12.026 3.763 -17.102 1.00 94.62 79 LEU A CA 1
ATOM 645 C C . LEU A 1 79 ? 12.591 3.847 -15.685 1.00 94.62 79 LEU A C 1
ATOM 647 O O . LEU A 1 79 ? 11.821 3.826 -14.728 1.00 94.62 79 LEU A O 1
ATOM 651 N N . GLY A 1 80 ? 13.904 4.023 -15.532 1.00 95.19 80 GLY A N 1
ATOM 652 C CA . GLY A 1 80 ? 14.541 4.230 -14.233 1.00 95.19 80 GLY A CA 1
ATOM 653 C C . GLY A 1 80 ? 14.022 5.478 -13.512 1.00 95.19 80 GLY A C 1
ATOM 654 O O . GLY A 1 80 ? 13.727 5.427 -12.315 1.00 95.19 80 GLY A O 1
ATOM 655 N N . LEU A 1 81 ? 13.848 6.591 -14.232 1.00 95.31 81 LEU A N 1
ATOM 656 C CA . LEU A 1 81 ? 13.252 7.813 -13.677 1.00 95.31 81 LEU A CA 1
ATOM 657 C C . LEU A 1 81 ? 11.782 7.604 -13.290 1.00 95.31 81 LEU A C 1
ATOM 659 O O . LEU A 1 81 ? 11.379 7.954 -12.179 1.00 95.31 81 LEU A O 1
ATOM 663 N N . GLN A 1 82 ? 10.995 6.979 -14.169 1.00 94.00 82 GLN A N 1
ATOM 664 C CA . GLN A 1 82 ? 9.587 6.677 -13.898 1.00 94.00 82 GLN A CA 1
ATOM 665 C C . GLN A 1 82 ? 9.424 5.725 -12.710 1.00 94.00 82 GLN A C 1
ATOM 667 O O . GLN A 1 82 ? 8.547 5.932 -11.872 1.00 94.00 82 GLN A O 1
ATOM 672 N N . LYS A 1 83 ? 10.281 4.705 -12.597 1.00 94.56 83 LYS A N 1
ATOM 673 C CA . LYS A 1 83 ? 10.288 3.768 -11.473 1.00 94.56 83 LYS A CA 1
ATOM 674 C C . LYS A 1 83 ? 10.527 4.502 -10.159 1.00 94.56 83 LYS A C 1
ATOM 676 O O . LYS A 1 83 ? 9.737 4.328 -9.238 1.00 94.56 83 LYS A O 1
ATOM 681 N N . ARG A 1 84 ? 11.534 5.380 -10.086 1.00 95.62 84 ARG A N 1
ATOM 682 C CA . ARG A 1 84 ? 11.788 6.196 -8.882 1.00 95.62 84 ARG A CA 1
ATOM 683 C C . ARG A 1 84 ? 10.570 7.031 -8.491 1.00 95.62 84 ARG A C 1
ATOM 685 O O . ARG A 1 84 ? 10.225 7.100 -7.316 1.00 95.62 84 ARG A O 1
ATOM 692 N N . GLN A 1 85 ? 9.890 7.637 -9.463 1.00 95.62 85 GLN A N 1
ATOM 693 C CA . GLN A 1 85 ? 8.670 8.401 -9.196 1.00 95.62 85 GLN A CA 1
ATOM 694 C C . GLN A 1 85 ? 7.535 7.511 -8.667 1.00 95.62 85 GLN A C 1
ATOM 696 O O . GLN A 1 85 ? 6.844 7.885 -7.721 1.00 95.62 85 GLN A O 1
ATOM 701 N N . ARG A 1 86 ? 7.369 6.306 -9.223 1.00 96.31 86 ARG A N 1
ATOM 702 C CA . ARG A 1 86 ? 6.389 5.323 -8.736 1.00 96.31 86 ARG A CA 1
ATOM 703 C C . ARG A 1 86 ? 6.730 4.823 -7.331 1.00 96.31 86 ARG A C 1
ATOM 705 O O . ARG A 1 86 ? 5.836 4.695 -6.505 1.00 96.31 86 ARG A O 1
ATOM 712 N N . GLU A 1 87 ? 8.005 4.600 -7.021 1.00 96.44 87 GLU A N 1
ATOM 713 C CA . GLU A 1 87 ? 8.460 4.229 -5.674 1.00 96.44 87 GLU A CA 1
ATOM 714 C C . GLU A 1 87 ? 8.182 5.330 -4.643 1.00 96.44 87 GLU A C 1
ATOM 716 O O . GLU A 1 87 ? 7.808 5.033 -3.506 1.00 96.44 87 GLU A O 1
ATOM 721 N N . LEU A 1 88 ? 8.327 6.603 -5.026 1.00 97.44 88 LEU A N 1
ATOM 722 C CA . LEU A 1 88 ? 7.914 7.730 -4.185 1.00 97.44 88 LEU A CA 1
ATOM 723 C C . LEU A 1 88 ? 6.401 7.707 -3.938 1.00 97.44 88 LEU A C 1
ATOM 725 O O . LEU A 1 88 ? 5.982 7.760 -2.783 1.00 97.44 88 LEU A O 1
ATOM 729 N N . ALA A 1 89 ? 5.596 7.506 -4.984 1.00 96.50 89 ALA A N 1
ATOM 730 C CA . ALA A 1 89 ? 4.144 7.384 -4.853 1.00 96.50 89 ALA A CA 1
ATOM 731 C C . ALA A 1 89 ? 3.728 6.204 -3.950 1.00 96.50 89 ALA A C 1
ATOM 733 O O . ALA A 1 89 ? 2.788 6.320 -3.165 1.00 96.50 89 ALA A O 1
ATOM 734 N N . VAL A 1 90 ? 4.456 5.079 -3.990 1.00 98.12 90 VAL A N 1
ATOM 735 C CA . VAL A 1 90 ? 4.250 3.956 -3.057 1.00 98.12 90 VAL A CA 1
ATOM 736 C C . VAL A 1 90 ? 4.492 4.392 -1.615 1.00 98.12 90 VAL A C 1
ATOM 738 O O . VAL A 1 90 ? 3.674 4.083 -0.749 1.00 98.12 90 VAL A O 1
ATOM 741 N N . LYS A 1 91 ? 5.582 5.118 -1.336 1.00 97.75 91 LYS A N 1
ATOM 742 C CA . LYS A 1 91 ? 5.888 5.609 0.020 1.00 97.75 91 LYS A CA 1
ATOM 743 C C . LYS A 1 91 ? 4.819 6.575 0.529 1.00 97.75 91 LYS A C 1
ATOM 745 O O . LYS A 1 91 ? 4.410 6.469 1.686 1.00 97.75 91 LYS A O 1
ATOM 750 N N . GLU A 1 92 ? 4.344 7.473 -0.327 1.00 97.62 92 GLU A N 1
ATOM 751 C CA . GLU A 1 92 ? 3.258 8.405 -0.009 1.00 97.62 92 GLU A CA 1
ATOM 752 C C . GLU A 1 92 ? 1.954 7.658 0.294 1.00 97.62 92 GLU A C 1
ATOM 754 O O . GLU A 1 92 ? 1.370 7.841 1.364 1.00 97.62 92 GLU A O 1
ATOM 759 N N . ALA A 1 93 ? 1.543 6.738 -0.584 1.00 97.50 93 ALA A N 1
ATOM 760 C CA . ALA A 1 93 ? 0.351 5.916 -0.383 1.00 97.50 93 ALA A CA 1
ATOM 761 C 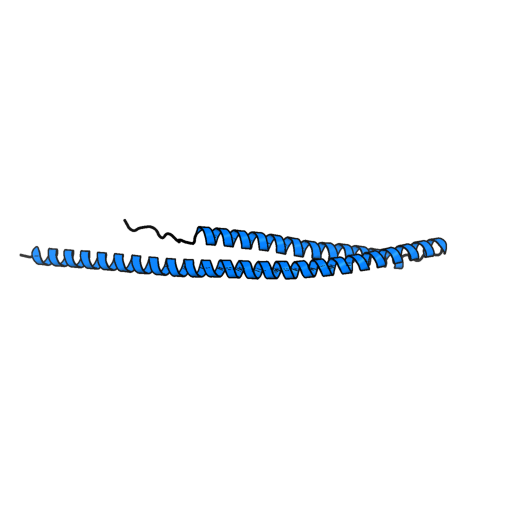C . ALA A 1 93 ? 0.451 5.056 0.889 1.00 97.50 93 ALA A C 1
ATOM 763 O O . ALA A 1 93 ? -0.527 4.905 1.623 1.00 97.50 93 ALA A O 1
ATOM 764 N N . GLN A 1 94 ? 1.643 4.542 1.204 1.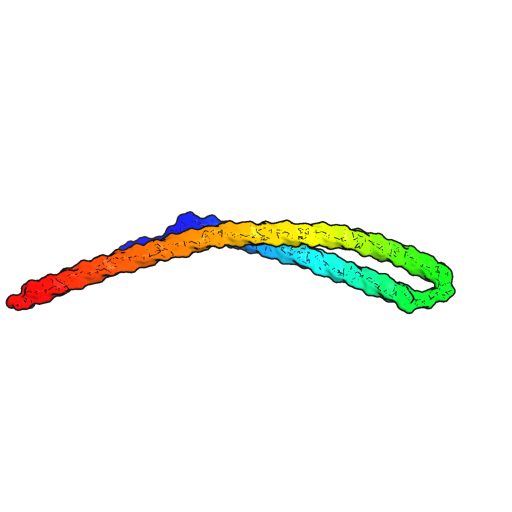00 97.88 94 GLN A N 1
ATOM 765 C CA . GLN A 1 94 ? 1.889 3.801 2.438 1.00 97.88 94 GLN A CA 1
ATOM 766 C C . GLN A 1 94 ? 1.705 4.687 3.678 1.00 97.88 94 GLN A C 1
ATOM 768 O O . GLN A 1 94 ? 1.151 4.238 4.682 1.00 97.88 94 GLN A O 1
ATOM 773 N N . GLN A 1 95 ? 2.156 5.943 3.627 1.00 98.06 95 GLN A N 1
ATOM 774 C CA . GLN A 1 95 ? 1.961 6.885 4.726 1.00 98.06 95 GLN A CA 1
ATOM 775 C C . GLN A 1 95 ? 0.480 7.225 4.917 1.00 98.06 95 GLN A C 1
ATOM 777 O O . GLN A 1 95 ? 0.001 7.233 6.051 1.00 98.06 95 GLN A O 1
ATOM 782 N N . VAL A 1 96 ? -0.259 7.444 3.827 1.00 97.88 96 VAL A N 1
ATOM 783 C CA . VAL A 1 96 ? -1.713 7.670 3.873 1.00 97.88 96 VAL A CA 1
ATOM 784 C C . VAL A 1 96 ? -2.434 6.465 4.482 1.00 97.88 96 VAL A C 1
ATOM 786 O O . VAL A 1 96 ? -3.282 6.630 5.363 1.00 97.88 96 VAL A O 1
ATOM 789 N N . LEU A 1 97 ? -2.060 5.246 4.087 1.00 98.06 97 LEU A N 1
ATOM 790 C CA . LEU A 1 97 ? -2.612 4.023 4.667 1.00 98.06 97 LEU A CA 1
ATOM 791 C C . LEU A 1 97 ? -2.341 3.929 6.176 1.00 98.06 97 LEU A C 1
ATOM 793 O O . LEU A 1 97 ? -3.253 3.646 6.948 1.00 98.06 97 LEU A O 1
ATOM 797 N N . ARG A 1 98 ? -1.118 4.230 6.628 1.00 97.94 98 ARG A N 1
ATOM 798 C CA . ARG A 1 98 ? -0.805 4.258 8.068 1.00 97.94 98 ARG A CA 1
ATOM 799 C C . ARG A 1 98 ? -1.667 5.269 8.824 1.00 97.94 98 ARG A C 1
ATOM 801 O O . ARG A 1 98 ? -2.213 4.942 9.875 1.00 97.94 98 ARG A O 1
ATOM 808 N N . ASN A 1 99 ? -1.815 6.477 8.285 1.00 97.56 99 ASN A N 1
ATOM 809 C CA . ASN A 1 99 ? -2.589 7.540 8.926 1.00 97.56 99 ASN A CA 1
ATOM 810 C C . ASN A 1 99 ? -4.080 7.173 9.031 1.00 97.56 99 ASN A C 1
ATOM 812 O O . ASN A 1 99 ? -4.691 7.357 10.083 1.00 97.56 99 ASN A O 1
ATOM 816 N N . THR A 1 100 ? -4.662 6.614 7.966 1.00 96.38 100 THR A N 1
ATOM 817 C CA . THR A 1 100 ? -6.073 6.181 7.956 1.00 96.38 100 THR A CA 1
ATOM 818 C C . THR A 1 100 ? -6.3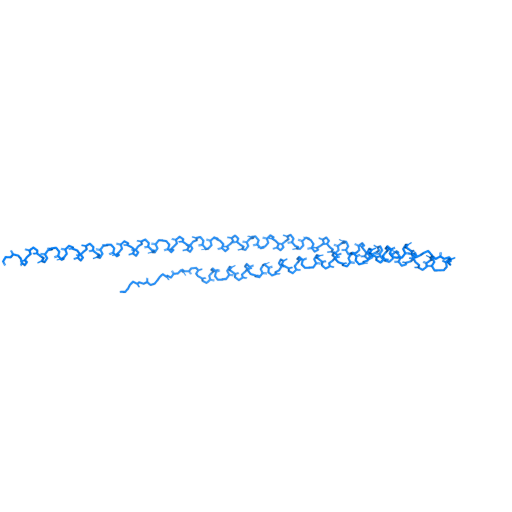20 5.012 8.911 1.00 96.38 100 THR A C 1
ATOM 820 O O . THR A 1 100 ? -7.301 5.027 9.656 1.00 96.38 100 THR A O 1
ATOM 823 N N . GLN A 1 101 ? -5.388 4.056 8.997 1.00 96.81 101 GLN A N 1
ATOM 824 C CA . GLN A 1 101 ? -5.432 2.977 9.990 1.00 96.81 101 GLN A CA 1
ATOM 825 C C . GLN A 1 101 ? -5.405 3.504 11.425 1.00 96.81 101 GLN A C 1
ATOM 827 O O . GLN A 1 101 ? -6.218 3.087 12.251 1.00 96.81 101 GLN A O 1
ATOM 832 N N . GLN A 1 102 ? -4.501 4.437 11.728 1.00 97.00 102 GLN A N 1
ATOM 833 C CA . GLN A 1 102 ? -4.432 5.059 13.051 1.00 97.00 102 GLN A CA 1
ATOM 834 C C . GLN A 1 102 ? -5.732 5.798 13.386 1.00 97.00 102 GLN A C 1
ATOM 836 O O . GLN A 1 102 ? -6.277 5.611 14.475 1.00 97.00 102 GLN A O 1
ATOM 841 N N . ALA A 1 103 ? -6.271 6.578 12.445 1.00 94.62 103 ALA A N 1
ATOM 842 C CA . ALA A 1 103 ? -7.523 7.307 12.634 1.00 94.62 103 ALA A CA 1
ATOM 843 C C . ALA A 1 103 ? -8.704 6.368 12.936 1.00 94.62 103 ALA A C 1
ATOM 845 O O . ALA A 1 103 ? -9.472 6.625 13.864 1.00 94.62 103 ALA A O 1
ATOM 846 N N . ARG A 1 104 ? -8.822 5.245 12.214 1.00 96.69 104 ARG A N 1
ATOM 847 C CA . ARG A 1 104 ? -9.841 4.220 12.485 1.00 96.69 104 ARG A CA 1
ATOM 848 C C . ARG A 1 104 ? -9.666 3.596 13.870 1.00 96.69 104 ARG A C 1
ATOM 850 O O . ARG A 1 104 ? -10.629 3.507 14.629 1.00 96.69 104 ARG A O 1
ATOM 857 N N . GLN A 1 105 ? -8.440 3.206 14.225 1.00 96.12 105 GLN A N 1
ATOM 858 C CA . GLN A 1 105 ? -8.141 2.565 15.510 1.00 96.12 105 GLN A CA 1
ATOM 859 C C . GLN A 1 105 ? -8.493 3.446 16.713 1.00 96.12 105 GLN A C 1
ATOM 861 O O . GLN A 1 105 ? -8.897 2.927 17.753 1.00 96.12 105 GLN A O 1
ATOM 866 N N . VAL A 1 106 ? -8.359 4.772 16.598 1.00 96.50 106 VAL A N 1
ATOM 867 C CA . VAL A 1 106 ? -8.789 5.700 17.656 1.00 96.50 106 VAL A CA 1
ATOM 868 C C . VAL A 1 106 ? -10.289 5.554 17.924 1.00 96.50 106 VAL A C 1
ATOM 870 O O . VAL A 1 106 ? -10.691 5.409 19.079 1.00 96.50 106 VAL A O 1
ATOM 873 N N . ILE A 1 107 ? -11.114 5.524 16.874 1.00 94.31 107 ILE A N 1
ATOM 874 C CA . ILE A 1 107 ? -12.570 5.391 17.013 1.00 94.31 107 ILE A CA 1
ATOM 875 C C . ILE A 1 107 ? -12.958 3.988 17.494 1.00 94.31 107 ILE A C 1
ATOM 877 O O . ILE A 1 107 ? -13.825 3.865 18.356 1.00 94.31 107 ILE A O 1
ATOM 881 N N . GLU A 1 108 ? -12.281 2.936 17.028 1.00 93.56 108 GLU A N 1
ATOM 882 C CA . GLU A 1 108 ? -12.501 1.563 17.515 1.00 93.56 108 GLU A CA 1
ATOM 883 C C . GLU A 1 108 ? -12.207 1.420 19.012 1.00 93.56 108 GLU A C 1
ATOM 885 O O . GLU A 1 108 ? -12.966 0.780 19.741 1.00 93.56 108 GLU A O 1
ATOM 890 N N . LYS A 1 109 ? -11.137 2.054 19.505 1.00 96.25 109 LYS A N 1
ATOM 891 C CA . LYS A 1 109 ? -10.825 2.067 20.941 1.00 96.25 109 LYS A CA 1
ATOM 892 C C . LYS A 1 109 ? -11.907 2.787 21.745 1.00 96.25 109 LYS A C 1
ATOM 894 O O . LYS A 1 109 ? -12.280 2.316 22.819 1.00 96.25 109 LYS A O 1
ATOM 899 N N . LEU A 1 110 ? -12.433 3.901 21.229 1.00 95.25 110 LEU A N 1
ATOM 900 C CA . LEU A 1 110 ? -13.552 4.611 21.856 1.00 95.25 110 LEU A CA 1
ATOM 901 C C . LEU A 1 110 ? -14.825 3.759 21.870 1.00 95.25 110 LEU A C 1
ATOM 903 O O . LEU A 1 110 ? -15.490 3.692 22.904 1.00 95.25 110 LEU A O 1
ATOM 907 N N . TYR A 1 111 ? -15.127 3.074 20.765 1.00 94.56 111 TYR A N 1
ATOM 908 C CA . TYR A 1 111 ? -16.235 2.123 20.677 1.00 94.56 111 TYR A CA 1
ATOM 909 C C . TYR A 1 111 ? -16.109 1.036 21.744 1.00 94.56 111 TYR A C 1
ATOM 911 O O . TYR A 1 111 ? -17.022 0.856 22.548 1.00 94.56 111 TYR A O 1
ATOM 919 N N . ALA A 1 112 ? -14.959 0.359 21.802 1.00 94.88 112 ALA A N 1
ATOM 920 C CA . ALA A 1 112 ? -14.716 -0.725 22.749 1.00 94.88 112 ALA A CA 1
ATOM 921 C C . ALA A 1 112 ? -14.861 -0.256 24.203 1.00 94.88 112 ALA A C 1
ATOM 923 O O . ALA A 1 112 ? -15.496 -0.933 25.011 1.00 94.88 112 ALA A O 1
ATOM 924 N N . LYS A 1 113 ? -14.338 0.935 24.524 1.00 95.81 113 LYS A N 1
ATOM 925 C CA . LYS A 1 113 ? -14.485 1.538 25.853 1.00 95.81 113 LYS A CA 1
ATOM 926 C C . LYS A 1 113 ? -15.953 1.803 26.195 1.00 95.81 113 LYS A C 1
ATOM 928 O O . LYS A 1 113 ? -16.414 1.385 27.252 1.00 95.81 113 LYS A O 1
ATOM 933 N N . LYS A 1 114 ? -16.699 2.456 25.298 1.00 93.75 114 LYS A N 1
ATOM 934 C CA . LYS A 1 114 ? -18.121 2.774 25.514 1.00 93.75 114 LYS A CA 1
ATOM 935 C C . LYS A 1 114 ? -18.985 1.525 25.631 1.00 93.75 114 LYS A C 1
ATOM 937 O O . LYS A 1 114 ? -19.911 1.485 26.435 1.00 93.75 114 LYS A O 1
ATOM 942 N N . PHE A 1 115 ? -18.658 0.495 24.864 1.00 93.81 115 PHE A N 1
ATOM 943 C CA . PHE A 1 115 ? -19.342 -0.785 24.936 1.00 93.81 115 PHE A CA 1
ATOM 944 C C . PHE A 1 115 ? -19.081 -1.502 26.268 1.00 93.81 115 PHE A C 1
ATOM 946 O O . PHE A 1 115 ? -20.015 -2.022 26.873 1.00 93.81 115 PHE A O 1
ATOM 953 N N . ALA A 1 116 ? -17.841 -1.476 26.765 1.00 94.62 116 ALA A N 1
ATOM 954 C CA . ALA A 1 116 ? -17.505 -2.025 28.078 1.00 94.62 116 ALA A CA 1
ATOM 955 C C . ALA A 1 116 ? -18.220 -1.279 29.221 1.00 94.62 116 ALA A C 1
ATOM 957 O O . ALA A 1 116 ? -18.757 -1.921 30.122 1.00 94.62 116 ALA A O 1
ATOM 958 N N . GLU A 1 117 ? -18.283 0.058 29.158 1.00 93.38 117 GLU A N 1
ATOM 959 C CA . GLU A 1 117 ? -19.049 0.888 30.104 1.00 93.38 117 GLU A CA 1
ATOM 960 C C . GLU A 1 117 ? -20.536 0.494 30.114 1.00 93.38 117 GLU A C 1
ATOM 962 O O . GLU A 1 117 ? -21.112 0.267 31.176 1.00 93.38 117 GLU A O 1
ATOM 967 N N . TYR A 1 118 ? -21.142 0.328 28.934 1.00 93.31 118 TYR A N 1
ATOM 968 C CA . TYR A 1 118 ? -22.528 -0.125 28.810 1.00 93.31 118 TYR A CA 1
ATOM 969 C C . TYR A 1 118 ? -22.746 -1.518 29.417 1.00 93.31 118 TYR A C 1
ATOM 971 O O . TYR A 1 118 ? -23.687 -1.714 30.181 1.00 93.31 118 TYR A O 1
ATOM 979 N N . GLN A 1 119 ? -21.867 -2.483 29.126 1.00 92.88 119 GLN A N 1
ATOM 980 C CA . GLN A 1 119 ? -21.971 -3.829 29.697 1.00 92.88 119 GLN A CA 1
ATOM 981 C C . GLN A 1 119 ? -21.851 -3.832 31.224 1.00 92.88 119 GLN A C 1
ATOM 983 O O . GLN A 1 119 ? -22.531 -4.615 31.887 1.00 92.88 119 GLN A O 1
ATOM 988 N N . ALA A 1 120 ? -20.988 -2.984 31.786 1.00 93.06 120 ALA A N 1
ATOM 989 C CA . ALA A 1 120 ? -20.842 -2.857 33.231 1.00 93.06 120 ALA A CA 1
ATOM 990 C C . ALA A 1 120 ? -22.125 -2.315 33.879 1.00 93.06 120 ALA A C 1
ATOM 992 O O . ALA A 1 120 ? -22.576 -2.862 34.884 1.00 93.06 120 ALA A O 1
ATOM 993 N N . GLU A 1 121 ? -22.747 -1.300 33.276 1.00 91.62 121 GLU A N 1
ATOM 994 C CA . GLU A 1 121 ? -23.997 -0.729 33.786 1.00 91.62 121 GLU A CA 1
ATOM 995 C C . GLU A 1 121 ? -25.168 -1.715 33.681 1.00 91.62 121 GLU A C 1
ATOM 997 O O . GLU A 1 121 ? -25.967 -1.837 34.612 1.00 91.62 121 GLU A O 1
ATOM 1002 N N . VAL A 1 122 ? -25.235 -2.486 32.589 1.00 90.88 122 VAL A N 1
ATOM 1003 C CA . VAL A 1 122 ? -26.228 -3.558 32.431 1.00 90.88 122 VAL A CA 1
ATOM 1004 C C . VAL A 1 122 ? -26.093 -4.597 33.542 1.00 90.88 122 VAL A C 1
ATOM 1006 O O . VAL A 1 122 ? -27.064 -4.891 34.231 1.00 90.88 122 VAL A O 1
ATOM 1009 N N . LYS A 1 123 ? -24.876 -5.087 33.794 1.00 91.25 123 LYS A N 1
ATOM 1010 C CA . LYS A 1 123 ? -24.630 -6.055 34.874 1.00 91.25 123 LYS A CA 1
ATOM 1011 C C . LYS A 1 123 ? -24.982 -5.493 36.248 1.00 91.25 123 LYS A C 1
ATOM 1013 O O . LYS A 1 123 ? -25.560 -6.195 37.070 1.00 91.25 123 LYS A O 1
ATOM 1018 N N . ARG A 1 124 ? -24.643 -4.226 36.504 1.00 91.81 124 ARG A N 1
ATOM 1019 C CA . ARG A 1 124 ? -24.937 -3.559 37.777 1.00 91.81 124 ARG A CA 1
ATOM 1020 C C . ARG A 1 124 ? -26.441 -3.466 38.029 1.00 91.81 124 ARG A C 1
ATOM 1022 O O . ARG A 1 124 ? -26.899 -3.751 39.129 1.00 91.81 124 ARG A O 1
ATOM 1029 N N . THR A 1 125 ? -27.204 -3.070 37.019 1.00 89.00 125 THR A N 1
ATOM 1030 C CA . THR A 1 125 ? -28.664 -2.934 37.124 1.00 89.00 125 THR A CA 1
ATOM 1031 C C . THR A 1 125 ? -29.367 -4.290 37.209 1.00 89.00 125 THR A C 1
ATOM 1033 O O . THR A 1 125 ? -30.307 -4.428 37.989 1.00 89.00 125 THR A O 1
ATOM 1036 N N . GLU A 1 126 ? -28.880 -5.313 36.501 1.00 88.62 126 GLU A N 1
ATOM 1037 C CA . GLU A 1 126 ? -29.334 -6.701 36.673 1.00 88.62 126 GLU A CA 1
ATOM 1038 C C . GLU A 1 126 ? -29.083 -7.212 38.097 1.00 88.62 126 GLU A C 1
ATOM 1040 O O . GLU A 1 126 ? -29.967 -7.823 38.694 1.00 88.62 126 GLU A O 1
ATOM 1045 N N . GLN A 1 127 ? -27.909 -6.928 38.666 1.00 89.38 127 GLN A N 1
ATOM 1046 C CA . GLN A 1 127 ? -27.575 -7.334 40.028 1.00 89.38 127 GLN A CA 1
ATOM 1047 C C . GLN A 1 127 ? -28.485 -6.664 41.066 1.00 89.38 127 GLN A C 1
ATOM 1049 O O . GLN A 1 127 ? -29.038 -7.357 41.914 1.00 89.38 127 GLN A O 1
ATOM 1054 N N . ILE A 1 128 ? -28.718 -5.350 40.948 1.00 91.06 128 ILE A N 1
ATOM 1055 C CA . ILE A 1 128 ? -29.655 -4.621 41.822 1.00 91.06 128 ILE A CA 1
ATOM 1056 C C . ILE A 1 128 ? -31.055 -5.244 41.749 1.00 91.06 128 ILE A C 1
ATOM 1058 O O . ILE A 1 128 ? -31.673 -5.501 42.779 1.00 91.06 128 ILE A O 1
ATOM 1062 N N . PHE A 1 129 ? -31.537 -5.549 40.542 1.00 89.81 129 PHE A N 1
ATOM 1063 C CA . PHE A 1 129 ? -32.840 -6.183 40.359 1.00 89.81 129 PHE A CA 1
ATOM 1064 C C . PHE A 1 129 ? -32.917 -7.577 41.011 1.00 89.81 129 PHE A C 1
ATOM 1066 O O . PHE A 1 129 ? -33.913 -7.904 41.657 1.00 89.81 129 PHE A O 1
ATOM 1073 N N . LEU A 1 130 ? -31.873 -8.402 40.874 1.00 89.94 130 LEU A N 1
ATOM 1074 C CA . LEU A 1 130 ? -31.813 -9.723 41.510 1.00 89.94 130 LEU A CA 1
ATOM 1075 C C . LEU A 1 130 ? -31.802 -9.626 43.041 1.00 89.94 130 LEU A C 1
ATOM 1077 O O . LEU A 1 130 ? -32.501 -10.401 43.698 1.00 89.94 130 LEU A O 1
ATOM 1081 N N . ASP A 1 131 ? -31.065 -8.665 43.599 1.00 90.56 131 ASP A N 1
ATOM 1082 C CA . ASP A 1 131 ? -30.995 -8.428 45.043 1.00 90.56 131 ASP A CA 1
ATOM 1083 C C . ASP A 1 131 ? -32.350 -7.955 45.602 1.00 90.56 131 ASP A C 1
ATOM 1085 O O . ASP A 1 131 ? -32.806 -8.443 46.643 1.00 90.56 131 ASP A O 1
ATOM 1089 N N . GLU A 1 132 ? -33.048 -7.063 44.890 1.00 88.56 132 GLU A N 1
ATOM 1090 C CA . GLU A 1 132 ? -34.400 -6.610 45.244 1.00 88.56 132 GLU A CA 1
ATOM 1091 C C . GLU A 1 132 ? -35.409 -7.767 45.243 1.00 88.56 132 GLU A C 1
ATOM 1093 O O . GLU A 1 132 ? -36.137 -7.968 46.221 1.00 88.56 132 GLU A O 1
ATOM 1098 N N . VAL A 1 133 ? -35.429 -8.573 44.175 1.00 89.69 133 VAL A N 1
ATOM 1099 C CA . VAL A 1 133 ? -36.306 -9.751 44.066 1.00 89.69 133 VAL A CA 1
ATOM 1100 C C . VAL A 1 133 ? -35.974 -10.780 45.149 1.00 89.69 133 VAL A C 1
ATOM 1102 O O . VAL A 1 133 ? -36.880 -11.344 45.771 1.00 89.69 133 VAL A O 1
ATOM 1105 N N . GLY A 1 134 ? -34.687 -11.015 45.414 1.00 88.81 134 GLY A N 1
ATOM 1106 C CA . GLY A 1 134 ? -34.222 -11.894 46.485 1.00 88.81 134 GLY A CA 1
ATOM 1107 C C . GLY A 1 134 ? -34.721 -11.438 47.856 1.00 88.81 134 GLY A C 1
ATOM 1108 O O . GLY A 1 134 ? -35.292 -12.235 48.605 1.00 88.81 134 GLY A O 1
ATOM 1109 N N . THR A 1 135 ? -34.598 -10.142 48.143 1.00 87.62 135 THR A N 1
ATOM 1110 C CA . THR A 1 135 ? -35.050 -9.532 49.401 1.00 87.62 135 THR A CA 1
ATOM 1111 C C . THR A 1 135 ? -36.568 -9.632 49.563 1.00 87.62 135 THR A C 1
ATOM 1113 O O . THR A 1 135 ? -37.053 -10.061 50.611 1.00 87.62 135 THR A O 1
ATOM 1116 N N . GLN A 1 136 ? -37.345 -9.318 48.521 1.00 84.12 136 GLN A N 1
ATOM 1117 C CA . GLN A 1 136 ? -38.807 -9.445 48.556 1.00 84.12 136 GLN A CA 1
ATOM 1118 C C . GLN A 1 136 ? -39.267 -10.890 48.782 1.00 84.12 136 GLN A C 1
ATOM 1120 O O . GLN A 1 136 ? -40.201 -11.137 49.548 1.00 84.12 136 GLN A O 1
ATOM 1125 N N . ASN A 1 137 ? -38.611 -11.856 48.139 1.00 84.12 137 ASN A N 1
ATOM 1126 C CA . ASN A 1 137 ? -38.924 -13.272 48.309 1.00 84.12 137 ASN A CA 1
ATOM 1127 C C . ASN A 1 137 ? -38.570 -13.778 49.711 1.00 84.12 137 ASN A C 1
ATOM 1129 O O . ASN A 1 137 ? -39.332 -14.555 50.288 1.00 84.12 137 ASN A O 1
ATOM 1133 N N . TYR A 1 138 ? -37.448 -13.324 50.273 1.00 85.44 138 TYR A N 1
ATOM 1134 C CA . TYR A 1 138 ? -37.074 -13.619 51.654 1.00 85.44 138 TYR A CA 1
ATOM 1135 C C . TYR A 1 138 ? -38.118 -13.083 52.645 1.00 85.44 138 TYR A C 1
ATOM 1137 O O . TYR A 1 138 ? -38.622 -13.839 53.477 1.00 85.44 138 TYR A O 1
ATOM 1145 N N . LEU A 1 139 ? -38.520 -11.816 52.494 1.00 82.12 139 LEU A N 1
ATOM 1146 C CA . LEU A 1 139 ? -39.548 -11.190 53.332 1.00 82.12 139 LEU A CA 1
ATOM 1147 C C . LEU A 1 139 ? -40.895 -11.923 53.229 1.00 82.12 139 LEU A C 1
ATOM 1149 O O . LEU A 1 139 ? -41.517 -12.211 54.248 1.00 82.12 139 LEU A O 1
ATOM 1153 N N . ARG A 1 140 ? -41.330 -12.308 52.020 1.00 75.94 140 ARG A N 1
ATOM 1154 C CA . ARG A 1 140 ? -42.565 -13.096 51.837 1.00 75.94 140 ARG A CA 1
ATOM 1155 C C . ARG A 1 140 ? -42.524 -14.449 52.547 1.00 75.94 140 ARG A C 1
ATOM 1157 O O . ARG A 1 140 ? -43.539 -14.863 53.101 1.00 75.94 140 ARG A O 1
ATOM 1164 N N . ARG A 1 141 ? -41.375 -15.132 52.555 1.00 76.81 141 ARG A N 1
ATOM 1165 C CA . ARG A 1 141 ? -41.220 -16.412 53.266 1.00 76.81 141 ARG A CA 1
ATOM 1166 C C . ARG A 1 141 ? -41.255 -16.251 54.785 1.00 76.81 141 ARG A C 1
ATOM 1168 O O . ARG A 1 141 ? -41.789 -17.127 55.450 1.00 76.81 141 ARG A O 1
ATOM 1175 N N . GLN A 1 142 ? -40.736 -15.148 55.328 1.00 69.81 142 GLN A N 1
ATOM 1176 C CA . GLN A 1 142 ? -40.834 -14.869 56.766 1.00 69.81 142 GLN A CA 1
ATOM 1177 C C . GLN A 1 142 ? -42.263 -14.530 57.211 1.00 69.81 142 GLN A C 1
ATOM 1179 O O . GLN A 1 142 ? -42.675 -14.947 58.288 1.00 69.81 142 GLN A O 1
ATOM 1184 N N . VAL A 1 143 ? -43.032 -13.804 56.394 1.00 64.19 143 VAL A N 1
ATOM 1185 C CA . VAL A 1 143 ? -44.404 -13.391 56.750 1.00 64.19 143 VAL A CA 1
ATOM 1186 C C . VAL A 1 143 ? -45.421 -14.534 56.591 1.00 64.19 143 VAL A C 1
ATOM 1188 O O . VAL A 1 143 ? -46.403 -14.574 57.321 1.00 64.19 143 VAL A O 1
ATOM 1191 N N . GLY A 1 144 ? -45.185 -15.494 55.690 1.00 56.75 144 GLY A N 1
ATOM 1192 C CA . GLY A 1 144 ? -46.047 -16.671 55.485 1.00 56.75 144 GLY A CA 1
ATOM 1193 C C . GLY A 1 144 ? -45.801 -17.860 56.428 1.00 56.75 144 GLY A C 1
ATOM 1194 O O . GLY A 1 144 ? -46.306 -18.942 56.149 1.00 56.75 144 GLY A O 1
ATOM 1195 N N . SER A 1 145 ? -45.000 -17.692 57.487 1.00 49.69 145 SER A N 1
ATOM 1196 C CA . SER A 1 145 ? -44.604 -18.762 58.420 1.00 49.69 145 SER A CA 1
ATOM 1197 C C . SER A 1 145 ? -45.252 -18.647 59.814 1.00 49.69 145 SER A C 1
ATOM 1199 O O . SER A 1 145 ? -44.662 -19.113 60.792 1.00 49.69 145 SER A O 1
ATOM 1201 N N . TYR A 1 146 ? -46.444 -18.046 59.900 1.00 42.62 146 TYR A N 1
ATOM 1202 C CA . TYR A 1 146 ? -47.314 -18.045 61.086 1.00 42.62 146 TYR A CA 1
ATOM 1203 C C . TYR A 1 146 ? -48.583 -18.856 60.836 1.00 42.62 146 TYR A C 1
ATOM 1205 O O . TYR A 1 146 ? -49.148 -18.717 59.727 1.00 42.62 146 TYR A O 1
#

=== Feature glossary ===
Key to the feature types in this record:

pLDDT. pLDDT is the predicted lDDT-Cα score: AlphaFold's confidence that the local environment of each residue (all inter-atomic distances within 15 Å) is correctly placed. It is a per-residue number between 0 and 100, with higher meaning more reliable.

Radius of gyration, Cα contacts, bounding box. The geometric summary reports three shape descriptors. Rg (radius of gyration) measures how spread out the Cα atoms are about their centre of mass; compact globular proteins have small Rg, elongated or unfolded ones large. Cα contacts (<8 Å, |i−j|>4) count long-range residue pairs in spatial proximity — high for tightly packed folds, near zero for rods or random coil. The bounding-box extents give the protein's footprint along x, y, z in Å.

Backbone torsions (φ/ψ). Backbone dihedral angles. Every residue except chain termini has a φ (preceding-C → N → Cα → C) and a ψ (N → Cα → C → next-N). They are reported in degrees following the IUPAC sign convention. Secondary structure is essentially a statement about which (φ, ψ) basin each residue occupies.

Contact-map, Ramachandran, and PAE plots. Plot images: a contact map (which residues are close in 3D, as an N×N binary image), a Ramachandran scatter (backbone torsion angles, revealing secondary-structure composition at a glance), and — for AlphaFold structures — a PAE heatmap (pairwise prediction confidence).

Predicted aligned error. Predicted Aligned Error (PAE) is an AlphaFold confidence matrix: entry (i, j) is the expected error in the position of residue j, in ångströms, when the prediction is superimposed on the true structure at residue i. Low PAE within a block of residues means that block is internally rigid and well-predicted; high PAE between two blocks means their relative placement is uncertain even if each block individually is confident.

Secondary structure (3-state, P-SEA). Three-state secondary structure (P-SEA) collapses the eight DSSP classes into helix (a), strand (b), and coil (c). P-SEA assigns these from Cα geometry alone — distances and angles — without requiring backbone oxygens, so it works on any Cα trace.

Solvent-accessible surface area. Solvent-accessible surface area (SASA) is the area in Å² traced out by the centre of a 1.4 Å probe sphere (a water molecule) rolled over the protein's van der Waals surface (Shrake–Rupley / Lee–Richards construction). Buried residues have near-zero SASA; fully exposed residues can exceed 200 Å². The total SASA scales roughly with the number of surface residues.

Foldseek 3Di. The Foldseek 3Di string encodes local tertiary geometry as a 20-letter alphabet — one character per residue — derived from the relative positions of nearby Cα atoms. Unlike the amino-acid sequence, 3Di is a direct function of the 3D structure, so two proteins with the same fold have similar 3Di strings even at low sequence identity.

B-factor. For experimental (PDB) structures, the B-factor (temperature factor) quantifies the positional spread of each atom in the crystal — a combination of thermal vibration and static disorder — in units of Å². High B-factors mark flexible loops or poorly resolved regions; low B-factors mark the rigid, well-ordered core.

mmCIF coordinates. The mmCIF block holds the 3D Cartesian coordinates of each backbone atom (N, Cα, C, O) in ångströms. mmCIF is the PDB's canonical archive format — a tagged-loop text representation of the atomic model.

InterPro / GO / CATH / organism. Functional annotations link the protein to curated databases. InterPro entries identify conserved domains and families by matching the sequence against member-database signatures (Pfam, PROSITE, CDD, …). Gene Ontology (GO) terms describe molecular function, biological process, and cellular component in a controlled vocabulary. CATH places the structure in a hierarchical fold classification (Class/Architecture/Topology/Homologous-superfamily). The organism is the source species.

Rendered structure images. Structure images are PyMOL renders from six orthogonal camera directions. Cartoon representation draws helices as coils and strands as arrows; sticks shows the backbone as bonds; surface shows the solvent-excluded envelope. Rainbow coloring maps sequence position to hue (blue→red, N→C); chain coloring assigns a distinct color per polypeptide.

Sequence. This is the polypeptide sequence — one letter per residue, N-terminus first. Length ranges from a few dozen residues for small domains to over a thousand for large multi-domain proteins.

Secondary structure (8-state, DSSP). The SS8 string is DSSP's per-residue secondary-structure call. α-helix (H) means an i→i+4 H-bond ladder; β-strand (E) means the residue participates in a β-sheet; 3₁₀ (G) and π (I) are tighter and wider helices; T/S are turns/bends; '-' is loop.

Nearest PDB structures. Structural nearest neighbors (via Foldseek easy-search vs the PDB). Reported per hit: target PDB id, E-value, and alignment TM-score. A TM-score above ~0.5 is the conventional threshold for 'same fold'.